Protein AF-A0A6G1DVQ6-F1 (afdb_monomer_lite)

Foldseek 3Di:
DPPPADAPDPQLVVLLVVLVCCCPPFFPDAPPCQCVPSDTSPNCPRRPFHFDADDDDVPDDDDRHGDRPPPPPPPDPRTGGDDD

Structure (mmCIF, N/CA/C/O backbone):
data_AF-A0A6G1DVQ6-F1
#
_entry.id   AF-A0A6G1DVQ6-F1
#
loop_
_atom_site.group_PDB
_atom_site.id
_atom_site.type_symbol
_atom_site.label_atom_id
_atom_site.label_alt_id
_atom_site.label_comp_id
_atom_site.label_asym_id
_atom_site.label_entity_id
_atom_site.label_seq_id
_atom_site.pdbx_PDB_ins_code
_atom_site.Cartn_x
_atom_site.Cartn_y
_atom_site.Cartn_z
_atom_site.occupancy
_atom_site.B_iso_or_equiv
_atom_site.auth_seq_id
_atom_site.auth_comp_id
_atom_site.auth_asym_id
_atom_site.auth_atom_id
_atom_site.pdbx_PDB_model_num
ATOM 1 N N . MET A 1 1 ? 4.221 -14.873 5.084 1.00 77.38 1 MET A N 1
ATOM 2 C CA . MET A 1 1 ? 3.989 -14.812 3.623 1.00 77.38 1 MET A CA 1
ATOM 3 C C . MET A 1 1 ? 3.447 -16.152 3.174 1.00 77.38 1 MET A C 1
ATOM 5 O O . MET A 1 1 ? 4.051 -17.149 3.550 1.00 77.38 1 MET A O 1
ATOM 9 N N . ASP A 1 2 ? 2.353 -16.198 2.410 1.00 86.69 2 ASP A N 1
ATOM 10 C CA . ASP A 1 2 ? 1.901 -17.451 1.786 1.00 86.69 2 ASP A CA 1
ATOM 11 C C . ASP A 1 2 ? 2.903 -17.852 0.677 1.00 86.69 2 ASP A C 1
ATOM 13 O O . ASP A 1 2 ? 3.154 -17.038 -0.219 1.00 86.69 2 ASP A O 1
ATOM 17 N N . PRO A 1 3 ? 3.485 -19.068 0.701 1.00 88.06 3 PRO A N 1
ATOM 18 C CA . PRO A 1 3 ? 4.417 -19.540 -0.329 1.00 88.06 3 PRO A CA 1
ATOM 19 C C . PRO A 1 3 ? 3.839 -19.564 -1.752 1.00 88.06 3 PRO A C 1
ATOM 21 O O . PRO A 1 3 ? 4.594 -19.634 -2.720 1.00 88.06 3 PRO A O 1
ATOM 24 N N . ARG A 1 4 ? 2.509 -19.520 -1.900 1.00 92.19 4 ARG A N 1
ATOM 25 C CA . ARG A 1 4 ? 1.823 -19.526 -3.201 1.00 92.19 4 ARG A CA 1
ATOM 26 C C . ARG A 1 4 ? 1.814 -18.161 -3.884 1.00 92.19 4 ARG A C 1
ATOM 28 O O . ARG A 1 4 ? 1.518 -18.087 -5.076 1.00 92.19 4 ARG A O 1
ATOM 35 N N . TRP A 1 5 ? 2.112 -17.080 -3.167 1.00 92.75 5 TRP A N 1
ATOM 36 C CA . TRP A 1 5 ? 2.092 -15.743 -3.748 1.00 92.75 5 TRP A CA 1
ATOM 37 C C . TRP A 1 5 ? 3.273 -15.513 -4.683 1.00 92.75 5 TRP A C 1
ATOM 39 O O . TRP A 1 5 ? 4.438 -15.667 -4.315 1.00 92.75 5 TRP A O 1
ATOM 49 N N . ARG A 1 6 ? 2.952 -15.097 -5.909 1.00 94.31 6 ARG A N 1
ATOM 50 C CA . ARG A 1 6 ? 3.927 -14.742 -6.936 1.00 94.31 6 ARG A CA 1
ATOM 51 C C . ARG A 1 6 ? 3.879 -13.245 -7.180 1.00 94.31 6 ARG A C 1
ATOM 53 O O . ARG A 1 6 ? 2.873 -12.729 -7.646 1.00 94.31 6 ARG A O 1
ATOM 60 N N . PHE A 1 7 ? 4.978 -12.568 -6.878 1.00 91.69 7 PHE A N 1
ATOM 61 C CA . PHE A 1 7 ? 5.146 -11.150 -7.176 1.00 91.69 7 PHE A CA 1
ATOM 62 C C . PHE A 1 7 ? 5.716 -10.982 -8.584 1.00 91.69 7 PHE A C 1
ATOM 64 O O . PHE A 1 7 ? 6.626 -11.713 -8.976 1.00 91.69 7 PHE A O 1
ATOM 71 N N . SER A 1 8 ? 5.223 -9.996 -9.334 1.00 90.12 8 SER A N 1
ATOM 72 C CA . SER A 1 8 ? 5.719 -9.716 -10.690 1.00 90.12 8 SER A CA 1
ATOM 73 C C . SER A 1 8 ? 7.115 -9.074 -10.703 1.00 90.12 8 SER A C 1
ATOM 75 O O . SER A 1 8 ? 7.801 -9.109 -11.723 1.00 90.12 8 SER A O 1
ATOM 77 N N . SER A 1 9 ? 7.573 -8.527 -9.570 1.00 88.56 9 SER A N 1
ATOM 78 C CA . SER A 1 9 ? 8.949 -8.061 -9.370 1.00 88.56 9 SER A CA 1
ATOM 79 C C . SER A 1 9 ? 9.399 -8.231 -7.915 1.00 88.56 9 SER A C 1
ATOM 81 O O . SER A 1 9 ? 8.577 -8.203 -6.996 1.00 88.56 9 SER A O 1
ATOM 83 N N . SER A 1 10 ? 10.713 -8.351 -7.685 1.00 90.69 10 SER A N 1
ATOM 84 C CA . SER A 1 10 ? 11.290 -8.352 -6.328 1.00 90.69 10 SER A CA 1
ATOM 85 C C . SER A 1 10 ? 10.931 -7.086 -5.551 1.00 90.69 10 SER A C 1
ATOM 87 O O . SER A 1 10 ? 10.635 -7.148 -4.367 1.00 90.69 10 SER A O 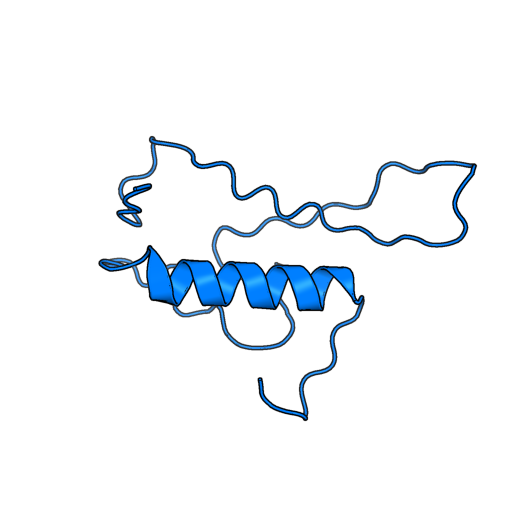1
ATOM 89 N N . ARG A 1 11 ? 10.841 -5.947 -6.239 1.00 86.81 11 ARG A N 1
ATOM 90 C CA . ARG A 1 11 ? 10.507 -4.661 -5.623 1.00 86.81 11 ARG A CA 1
ATOM 91 C C . ARG A 1 11 ? 9.063 -4.591 -5.128 1.00 86.81 11 ARG A C 1
ATOM 93 O O . ARG A 1 11 ? 8.817 -3.959 -4.110 1.00 86.81 11 ARG A O 1
ATOM 100 N N . LEU A 1 12 ? 8.118 -5.270 -5.787 1.00 91.25 12 LEU A N 1
ATOM 101 C CA . LEU A 1 12 ? 6.755 -5.410 -5.251 1.00 91.25 12 LEU A CA 1
ATOM 102 C C . LEU A 1 12 ? 6.708 -6.337 -4.040 1.00 91.25 12 LEU A C 1
ATOM 104 O O . LEU A 1 12 ? 5.951 -6.072 -3.113 1.00 91.25 12 LEU A O 1
ATOM 108 N N . ARG A 1 13 ? 7.532 -7.390 -4.013 1.00 93.19 13 ARG A N 1
ATOM 109 C CA . ARG A 1 13 ? 7.678 -8.226 -2.815 1.00 93.19 13 ARG A CA 1
ATOM 110 C C . ARG A 1 13 ? 8.205 -7.403 -1.638 1.00 93.19 13 ARG A C 1
ATOM 112 O O . ARG A 1 13 ? 7.674 -7.518 -0.539 1.00 93.19 13 ARG A O 1
ATOM 119 N N . ASP A 1 14 ? 9.209 -6.565 -1.869 1.00 91.88 14 ASP A N 1
ATOM 120 C CA . ASP A 1 14 ? 9.785 -5.711 -0.827 1.00 91.88 14 ASP A CA 1
ATOM 121 C C . ASP A 1 14 ? 8.789 -4.631 -0.374 1.00 91.88 14 ASP A C 1
ATOM 123 O O . ASP A 1 14 ? 8.621 -4.410 0.824 1.00 91.88 14 ASP A O 1
ATOM 127 N N . ALA A 1 15 ? 8.050 -4.028 -1.311 1.00 88.69 15 ALA A N 1
ATOM 128 C CA . ALA A 1 15 ? 6.961 -3.105 -0.994 1.00 88.69 15 ALA A CA 1
ATOM 129 C C . ALA A 1 15 ? 5.863 -3.782 -0.159 1.00 88.69 15 ALA A C 1
ATOM 131 O O . ALA A 1 15 ? 5.406 -3.206 0.824 1.00 88.69 15 ALA A O 1
ATOM 132 N N . TYR A 1 16 ? 5.482 -5.020 -0.494 1.00 93.94 16 TYR A N 1
ATOM 133 C CA . TYR A 1 16 ? 4.542 -5.803 0.308 1.00 93.94 16 TYR A CA 1
ATOM 134 C C . TYR A 1 16 ? 5.052 -5.973 1.743 1.00 93.94 16 TYR A C 1
ATOM 136 O O . TYR A 1 16 ? 4.299 -5.726 2.680 1.00 93.94 16 TYR A O 1
ATOM 144 N N . VAL A 1 17 ? 6.319 -6.371 1.928 1.00 94.19 17 VAL A N 1
ATOM 145 C CA . VAL A 1 17 ? 6.921 -6.527 3.266 1.00 94.19 17 VAL A CA 1
ATOM 146 C C . VAL A 1 17 ? 6.817 -5.218 4.047 1.00 94.19 17 VAL A C 1
ATOM 148 O O . VAL A 1 17 ? 6.288 -5.225 5.154 1.00 94.19 17 VAL A O 1
ATOM 151 N N . ALA 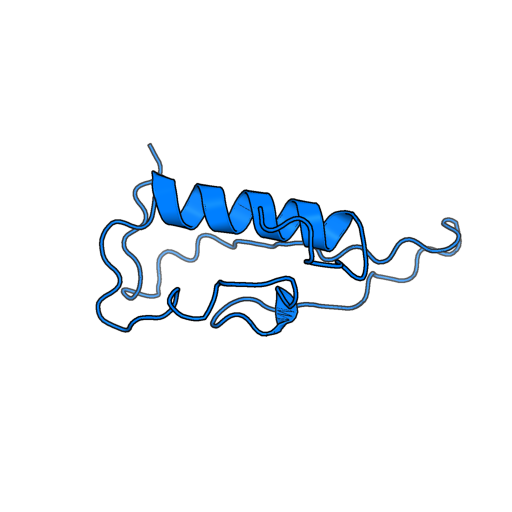A 1 18 ? 7.248 -4.103 3.453 1.00 90.19 18 ALA A N 1
ATOM 152 C CA . ALA A 1 18 ? 7.215 -2.794 4.101 1.00 90.19 18 ALA A CA 1
ATOM 153 C C . ALA A 1 18 ? 5.789 -2.373 4.499 1.00 90.19 18 ALA A C 1
ATOM 155 O O . ALA A 1 18 ? 5.578 -1.912 5.617 1.00 90.19 18 ALA A O 1
ATOM 156 N N . LEU A 1 19 ? 4.802 -2.578 3.620 1.00 91.31 19 LEU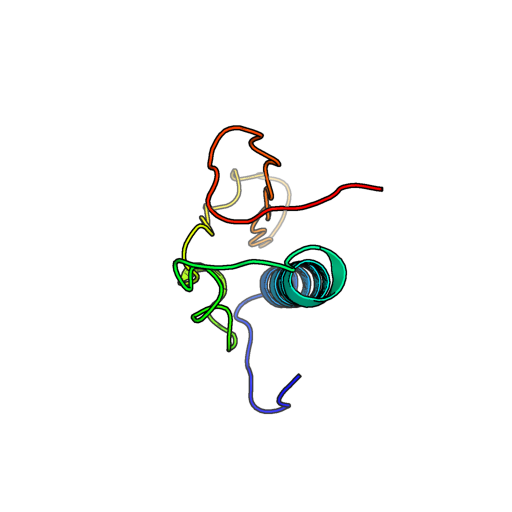 A N 1
ATOM 157 C CA . LEU A 1 19 ? 3.397 -2.261 3.896 1.00 91.31 19 LEU A CA 1
ATOM 158 C C . LEU A 1 19 ? 2.803 -3.138 5.002 1.00 91.31 19 LEU A C 1
ATOM 160 O O . LEU A 1 19 ? 2.038 -2.637 5.819 1.00 91.31 19 LEU A O 1
ATOM 164 N N . GLN A 1 20 ? 3.155 -4.425 5.062 1.00 93.81 20 GLN A N 1
ATOM 165 C CA . GLN A 1 20 ? 2.699 -5.290 6.153 1.00 93.81 20 GLN A CA 1
ATOM 166 C C . GLN A 1 20 ? 3.330 -4.907 7.488 1.00 93.81 20 GLN A C 1
ATOM 168 O O . GLN A 1 20 ? 2.620 -4.851 8.487 1.00 93.81 20 GLN A O 1
ATOM 173 N N . THR A 1 21 ? 4.632 -4.606 7.506 1.00 90.00 21 THR A N 1
ATOM 174 C CA . THR A 1 21 ? 5.295 -4.080 8.705 1.00 90.00 21 THR A CA 1
ATOM 175 C C . THR A 1 21 ? 4.629 -2.783 9.142 1.00 90.00 21 THR A C 1
ATOM 177 O O . THR A 1 21 ? 4.272 -2.639 10.302 1.00 90.00 21 THR A O 1
ATOM 180 N N . TRP A 1 22 ? 4.356 -1.866 8.214 1.00 86.44 22 TRP A N 1
ATOM 181 C CA . TRP A 1 22 ? 3.667 -0.622 8.538 1.00 86.44 22 TRP A CA 1
ATOM 182 C C . TRP A 1 22 ? 2.259 -0.860 9.107 1.00 86.44 22 TRP A C 1
ATOM 184 O O . TRP A 1 22 ? 1.903 -0.281 10.133 1.00 86.44 22 TRP A O 1
ATOM 194 N N . LYS A 1 23 ? 1.492 -1.769 8.491 1.00 87.38 23 LYS A N 1
ATOM 195 C CA . LYS A 1 23 ? 0.164 -2.183 8.959 1.00 87.38 23 LYS A CA 1
ATOM 196 C C . LYS A 1 23 ? 0.180 -2.778 10.367 1.00 87.38 23 LYS A C 1
ATOM 198 O O . LYS A 1 23 ? -0.776 -2.576 11.101 1.00 87.38 23 LYS A O 1
ATOM 203 N N . GLN A 1 24 ? 1.231 -3.503 10.741 1.00 88.50 24 GLN A N 1
ATOM 204 C CA . GLN A 1 24 ? 1.350 -4.126 12.063 1.00 88.50 24 GLN A CA 1
ATOM 205 C C . GLN A 1 24 ? 1.869 -3.157 13.128 1.00 88.50 24 GLN A C 1
ATOM 207 O O . GLN A 1 24 ? 1.340 -3.132 14.234 1.00 88.50 24 GLN A O 1
ATOM 212 N N . GLU A 1 25 ? 2.883 -2.362 12.791 1.00 85.69 25 GLU A N 1
ATOM 213 C CA . GLU A 1 25 ? 3.645 -1.584 13.773 1.00 85.69 25 GLU A CA 1
ATOM 214 C C . GLU A 1 25 ? 3.107 -0.161 13.974 1.00 85.69 25 GLU A C 1
ATOM 216 O O . GLU A 1 25 ? 3.276 0.411 15.046 1.00 85.69 25 GLU A O 1
ATOM 221 N N . ALA A 1 26 ? 2.463 0.437 12.963 1.00 81.12 26 ALA A N 1
ATOM 222 C CA . ALA A 1 26 ? 2.049 1.843 13.034 1.00 81.12 26 ALA A CA 1
ATOM 223 C C . ALA A 1 26 ? 0.548 2.080 12.846 1.00 81.12 26 ALA A C 1
ATOM 225 O O . ALA A 1 26 ? 0.082 3.171 13.163 1.00 81.12 26 ALA A O 1
ATOM 226 N N . ILE A 1 27 ? -0.208 1.110 12.321 1.00 80.38 27 ILE A N 1
ATOM 227 C CA . ILE A 1 27 ? -1.645 1.261 12.055 1.00 80.38 27 ILE A CA 1
ATOM 228 C C . ILE A 1 27 ? -2.439 0.611 13.188 1.00 80.38 27 ILE A C 1
ATOM 230 O O . ILE A 1 27 ? -2.716 -0.583 13.180 1.00 80.38 27 ILE A O 1
ATOM 234 N N . PHE A 1 28 ? -2.826 1.419 14.172 1.00 82.44 28 PHE A N 1
ATOM 235 C CA . PHE A 1 28 ? -3.605 0.962 15.332 1.00 82.44 28 PHE A CA 1
ATOM 236 C C . PHE A 1 28 ? -5.106 1.252 15.212 1.00 82.44 28 PHE A C 1
ATOM 238 O O . PHE A 1 28 ? -5.909 0.648 15.921 1.00 82.44 28 PHE A O 1
ATOM 245 N N . PHE A 1 29 ? -5.503 2.167 14.323 1.00 81.56 29 PHE A N 1
ATOM 246 C CA . PHE A 1 29 ? -6.904 2.520 14.106 1.00 81.56 29 PHE A CA 1
ATOM 247 C C . PHE A 1 29 ? -7.191 2.750 12.622 1.00 81.56 29 PHE A C 1
ATOM 249 O O . PHE A 1 29 ? -6.678 3.696 12.024 1.00 81.56 29 PHE A O 1
ATOM 256 N N . ASP A 1 30 ? -8.037 1.886 12.056 1.00 85.12 30 ASP A N 1
ATOM 257 C CA . ASP A 1 30 ? -8.473 1.914 10.655 1.00 85.12 30 ASP A CA 1
ATOM 258 C C . ASP A 1 30 ? -10.017 1.868 10.563 1.00 85.12 30 ASP A C 1
ATOM 260 O O . ASP A 1 30 ? -10.607 0.861 10.172 1.00 85.12 30 ASP A O 1
ATOM 264 N N . PRO A 1 31 ? -10.720 2.948 10.953 1.00 86.44 31 PRO A N 1
ATOM 265 C CA . PRO A 1 31 ? -12.183 2.977 11.046 1.00 86.44 31 PRO A CA 1
ATOM 266 C C . PRO A 1 31 ? -12.883 2.883 9.688 1.00 86.44 31 PRO A C 1
ATOM 268 O O . PRO A 1 31 ? -14.091 2.662 9.630 1.00 86.44 31 PRO A O 1
ATOM 271 N N . LYS A 1 32 ? -12.144 3.102 8.594 1.00 86.94 32 LYS A N 1
ATOM 272 C CA . LYS A 1 32 ? -12.663 3.023 7.226 1.00 86.94 32 LYS A CA 1
ATOM 273 C C . LYS A 1 32 ? -12.215 1.757 6.500 1.00 86.94 32 LYS A C 1
ATOM 275 O O . LYS A 1 32 ? -12.518 1.635 5.318 1.00 86.94 32 LYS A O 1
ATOM 280 N N . ASN A 1 33 ? -11.537 0.831 7.186 1.00 89.69 33 ASN A N 1
ATOM 281 C CA . ASN A 1 33 ? -11.017 -0.406 6.605 1.00 89.69 33 ASN A CA 1
ATOM 282 C C . ASN A 1 33 ? -10.164 -0.164 5.345 1.00 89.69 33 ASN A C 1
ATOM 284 O O . ASN A 1 33 ? -10.228 -0.940 4.393 1.00 89.69 33 ASN A O 1
ATOM 288 N N . LEU A 1 34 ? -9.370 0.911 5.317 1.00 87.81 34 LEU A N 1
ATOM 289 C CA . LEU A 1 34 ? -8.510 1.229 4.175 1.00 87.81 34 LEU A CA 1
ATOM 290 C C . LEU A 1 34 ? -7.424 0.183 3.947 1.00 87.81 34 LEU A C 1
ATOM 292 O O . LEU A 1 34 ? -6.975 0.004 2.827 1.00 87.81 34 LEU A O 1
ATOM 296 N N . THR A 1 35 ? -6.966 -0.478 5.003 1.00 91.75 35 THR A N 1
ATOM 297 C CA . THR A 1 35 ? -5.904 -1.484 4.918 1.00 91.75 35 THR A CA 1
ATOM 298 C C . THR A 1 35 ? -6.457 -2.898 4.762 1.00 91.75 35 THR A C 1
ATOM 300 O O . THR A 1 35 ? -5.693 -3.870 4.763 1.00 91.75 35 THR A O 1
ATOM 303 N N . ALA A 1 36 ? -7.782 -3.056 4.666 1.00 94.12 36 ALA A N 1
ATOM 304 C CA . ALA A 1 36 ? -8.428 -4.364 4.614 1.00 94.12 36 ALA A CA 1
ATOM 305 C C . ALA A 1 36 ? -8.057 -5.148 3.349 1.00 94.12 36 ALA A C 1
ATOM 307 O O . ALA A 1 36 ? -7.907 -6.367 3.409 1.00 94.12 36 ALA A O 1
ATOM 308 N N . ASP A 1 37 ? -7.843 -4.452 2.233 1.00 94.25 37 ASP A N 1
ATOM 309 C CA . ASP A 1 37 ? -7.436 -5.031 0.953 1.00 94.25 37 ASP A CA 1
ATOM 310 C C . ASP A 1 37 ? -5.915 -5.203 0.813 1.00 94.25 37 ASP A C 1
ATOM 312 O O . ASP A 1 37 ? -5.458 -5.722 -0.203 1.00 94.25 37 ASP A O 1
ATOM 316 N N . TRP A 1 38 ? -5.123 -4.855 1.838 1.00 94.38 38 TRP A N 1
ATOM 317 C CA . TRP A 1 38 ? -3.670 -5.057 1.854 1.00 94.38 38 TRP A CA 1
ATOM 318 C C . TRP A 1 38 ? -3.310 -6.525 2.116 1.00 94.38 38 TRP A C 1
ATOM 320 O O . TRP A 1 38 ? -2.650 -6.857 3.106 1.00 94.38 38 TRP A O 1
ATOM 330 N N . VAL A 1 39 ? -3.784 -7.423 1.256 1.00 95.06 39 VAL A N 1
ATOM 331 C CA . VAL A 1 39 ? -3.566 -8.869 1.322 1.00 95.06 39 VAL A CA 1
ATOM 332 C C . VAL A 1 39 ? -3.293 -9.404 -0.084 1.00 95.06 39 VAL A C 1
ATOM 334 O O . VAL A 1 39 ? -4.026 -9.116 -1.025 1.00 95.06 39 VAL A O 1
ATOM 337 N N . GLY A 1 40 ? -2.271 -10.252 -0.221 1.00 95.31 40 GLY A N 1
ATOM 338 C CA . GLY A 1 40 ? -1.919 -10.883 -1.495 1.00 95.31 40 GLY A CA 1
ATOM 339 C C . GLY A 1 40 ? -0.768 -10.211 -2.253 1.00 95.31 40 GLY A C 1
ATOM 340 O O . GLY A 1 40 ? -0.143 -9.275 -1.770 1.00 95.31 40 GLY A O 1
ATOM 341 N N . PRO A 1 41 ? -0.411 -10.719 -3.442 1.00 94.69 41 PRO A N 1
ATOM 342 C CA . PRO A 1 41 ? 0.734 -10.206 -4.194 1.00 94.69 41 PRO A CA 1
ATOM 343 C C . PRO A 1 41 ? 0.440 -8.925 -4.996 1.00 94.69 41 PRO A C 1
ATOM 345 O O . PRO A 1 41 ? 1.379 -8.275 -5.457 1.00 94.69 41 PRO A O 1
ATOM 348 N N . GLU A 1 42 ? -0.833 -8.554 -5.162 1.00 94.31 42 GLU A N 1
ATOM 349 C CA . GLU A 1 42 ? -1.287 -7.436 -6.004 1.00 94.31 42 GLU A CA 1
ATOM 350 C C . GLU A 1 42 ? -1.188 -6.080 -5.285 1.00 94.31 42 GLU A C 1
ATOM 352 O O . GLU A 1 42 ? -2.173 -5.372 -5.101 1.00 94.31 42 GLU A O 1
ATOM 357 N N . VAL A 1 43 ? 0.028 -5.700 -4.882 1.00 92.12 43 VAL A N 1
ATOM 358 C CA . VAL A 1 43 ? 0.308 -4.491 -4.077 1.00 92.12 43 VAL A CA 1
ATOM 359 C C . VAL A 1 43 ? -0.213 -3.200 -4.718 1.00 92.12 43 VAL A C 1
ATOM 361 O O . VAL A 1 43 ? -0.623 -2.282 -4.017 1.00 92.12 43 VAL A O 1
ATOM 364 N N . CYS A 1 44 ? -0.214 -3.113 -6.048 1.00 90.00 44 CYS A N 1
ATOM 365 C CA . CYS A 1 44 ? -0.699 -1.932 -6.764 1.00 90.00 44 CYS A CA 1
ATOM 366 C C . CYS A 1 44 ? -2.225 -1.763 -6.721 1.00 90.00 44 CYS A C 1
ATOM 368 O O . CYS A 1 44 ? -2.706 -0.689 -7.068 1.00 90.00 44 CYS A O 1
ATOM 370 N N . ASN A 1 45 ? -2.968 -2.802 -6.328 1.00 93.50 45 ASN A N 1
ATOM 371 C CA . ASN A 1 45 ? -4.424 -2.755 -6.189 1.00 93.50 45 ASN A CA 1
ATOM 372 C C . ASN A 1 45 ? -4.867 -2.375 -4.772 1.00 93.50 45 ASN A C 1
ATOM 374 O O . ASN A 1 45 ? -6.064 -2.297 -4.520 1.00 93.50 45 ASN A O 1
ATOM 378 N N . TYR A 1 46 ? -3.926 -2.170 -3.852 1.00 92.44 46 TYR A N 1
ATOM 379 C CA . TYR A 1 46 ? -4.234 -1.798 -2.480 1.00 92.44 46 TYR A CA 1
ATOM 380 C C . TYR A 1 46 ? -4.768 -0.374 -2.398 1.00 92.44 46 TYR A C 1
ATOM 382 O O . TYR A 1 46 ? -4.238 0.553 -3.017 1.00 92.44 46 TYR A O 1
ATOM 390 N N . THR A 1 47 ? -5.772 -0.178 -1.555 1.00 87.44 47 THR A N 1
ATOM 391 C CA . THR A 1 47 ? -6.369 1.125 -1.303 1.00 87.44 47 THR A CA 1
ATOM 392 C C . THR A 1 47 ? -5.310 2.086 -0.765 1.00 87.44 47 THR A C 1
ATOM 394 O O . THR A 1 47 ? -4.623 1.815 0.222 1.00 87.44 47 THR A O 1
ATOM 397 N N . GLY A 1 48 ? -5.157 3.224 -1.448 1.00 84.88 48 GLY A N 1
ATOM 398 C CA . GLY A 1 48 ? -4.176 4.260 -1.112 1.00 84.88 48 GLY A CA 1
ATOM 399 C C . GLY A 1 48 ? -2.752 4.015 -1.629 1.00 84.88 48 GLY A C 1
ATOM 400 O O . GLY A 1 48 ? -1.906 4.896 -1.467 1.00 84.88 48 GLY A O 1
ATOM 401 N N . VAL A 1 49 ? -2.470 2.880 -2.278 1.00 85.88 49 VAL A N 1
ATOM 402 C CA . VAL A 1 49 ? -1.171 2.596 -2.905 1.00 85.88 49 VAL A CA 1
ATOM 403 C C . VAL A 1 49 ? -1.237 2.925 -4.393 1.00 85.88 49 VAL A C 1
ATOM 405 O O . VAL A 1 49 ? -2.123 2.471 -5.108 1.00 85.88 49 VAL A O 1
ATOM 408 N N . PHE A 1 50 ? -0.268 3.701 -4.882 1.00 84.88 50 PHE A N 1
ATOM 409 C CA . PHE A 1 50 ? -0.188 4.085 -6.291 1.00 84.88 50 PHE A CA 1
ATOM 410 C C . PHE A 1 50 ? 1.127 3.619 -6.899 1.00 84.88 50 PHE A C 1
ATOM 412 O O . PHE A 1 50 ? 2.214 3.979 -6.448 1.00 84.88 50 PHE A O 1
ATOM 419 N N . CYS A 1 51 ? 1.014 2.835 -7.963 1.00 84.94 51 CYS A N 1
ATOM 420 C CA . CYS A 1 51 ? 2.141 2.356 -8.739 1.00 84.94 51 CYS A CA 1
ATOM 421 C C . CYS A 1 51 ? 2.359 3.221 -9.983 1.00 84.94 51 CYS A C 1
ATOM 423 O O . CYS A 1 51 ? 1.405 3.643 -10.632 1.00 84.94 51 CYS A O 1
ATOM 425 N N . ALA A 1 52 ? 3.621 3.442 -10.349 1.00 82.75 52 ALA A N 1
ATOM 426 C CA . ALA A 1 52 ? 3.998 4.160 -11.561 1.00 82.75 52 ALA A CA 1
ATOM 427 C C . ALA A 1 52 ? 5.091 3.392 -12.321 1.00 82.75 52 ALA A C 1
ATOM 429 O O . ALA A 1 52 ? 5.881 2.677 -11.692 1.00 82.75 52 ALA A O 1
ATOM 430 N N . PRO A 1 53 ? 5.166 3.536 -13.657 1.00 77.88 53 PRO A N 1
ATOM 431 C CA . PRO A 1 53 ? 6.317 3.076 -14.418 1.00 77.88 53 PRO A CA 1
ATOM 432 C C . PRO A 1 53 ? 7.591 3.743 -13.905 1.00 77.88 53 PRO A C 1
ATOM 434 O O . PRO A 1 53 ? 7.578 4.909 -13.504 1.00 77.88 53 PRO A O 1
ATOM 437 N N . LEU A 1 54 ? 8.709 3.024 -13.964 1.00 70.38 54 LEU A N 1
ATOM 438 C CA . LEU A 1 54 ? 9.993 3.658 -13.708 1.00 70.38 54 LEU A CA 1
ATOM 439 C C . LEU A 1 54 ? 10.287 4.721 -14.773 1.00 70.38 54 LEU A C 1
ATOM 441 O O . LEU A 1 54 ? 10.075 4.434 -15.956 1.00 70.38 54 LEU A O 1
ATOM 445 N N . PRO A 1 55 ? 10.846 5.892 -14.409 1.00 66.25 55 PRO A N 1
ATOM 446 C CA . PRO A 1 55 ? 11.544 6.724 -15.377 1.00 66.25 55 PRO A CA 1
ATOM 447 C C . PRO A 1 55 ? 12.559 5.873 -16.143 1.00 66.25 55 PRO A C 1
ATOM 449 O O . PRO A 1 55 ? 13.373 5.153 -15.563 1.00 66.25 55 PRO A O 1
ATOM 452 N N . TRP A 1 56 ? 12.449 5.927 -17.465 1.00 56.84 56 TRP A N 1
ATOM 453 C CA . TRP A 1 56 ? 13.321 5.223 -18.388 1.00 56.84 56 TRP A CA 1
ATOM 454 C C . TRP A 1 56 ? 14.765 5.706 -18.214 1.00 56.84 56 TRP A C 1
ATOM 456 O O . TRP A 1 56 ? 15.128 6.786 -18.676 1.00 56.84 56 TRP A O 1
ATOM 466 N N . ASP A 1 57 ? 15.596 4.901 -17.561 1.00 56.44 57 ASP A N 1
ATOM 467 C CA . ASP A 1 57 ? 17.041 5.092 -17.548 1.00 56.44 57 ASP A CA 1
ATOM 468 C C . ASP A 1 57 ? 17.643 4.260 -18.690 1.00 56.44 57 ASP A C 1
ATOM 470 O O . ASP A 1 57 ? 17.633 3.025 -18.643 1.00 56.44 57 ASP A O 1
ATOM 474 N N . ARG A 1 58 ? 18.169 4.932 -19.730 1.00 54.41 58 ARG A N 1
ATOM 475 C CA . ARG A 1 58 ? 18.817 4.298 -20.902 1.00 54.41 58 ARG A CA 1
ATOM 476 C C . ARG A 1 58 ? 20.008 3.408 -20.526 1.00 54.41 58 ARG A C 1
ATOM 478 O O . ARG A 1 58 ? 20.517 2.700 -21.392 1.00 54.41 58 ARG A O 1
ATOM 485 N N . THR A 1 59 ? 20.426 3.413 -19.264 1.00 62.31 59 THR A N 1
ATOM 486 C CA . THR A 1 59 ? 21.578 2.667 -18.764 1.00 62.31 59 THR A CA 1
ATOM 487 C C . THR A 1 59 ? 21.224 1.402 -17.982 1.00 62.31 59 THR A C 1
ATOM 489 O O . THR A 1 59 ? 22.118 0.602 -17.716 1.00 62.31 59 THR A O 1
ATOM 492 N N . SER A 1 60 ? 19.949 1.132 -17.667 1.00 54.81 60 SER A N 1
ATOM 493 C CA . SER A 1 60 ? 19.579 -0.106 -16.964 1.00 54.81 60 SER A CA 1
ATOM 494 C C . SER A 1 60 ? 18.655 -0.984 -17.807 1.00 54.81 60 SER A C 1
ATOM 496 O O . SER A 1 60 ? 17.481 -0.691 -18.036 1.00 54.81 60 SER A O 1
ATOM 498 N N . ARG A 1 61 ? 19.186 -2.123 -18.273 1.00 56.16 61 ARG A N 1
ATOM 499 C CA . ARG A 1 61 ? 18.348 -3.235 -18.728 1.00 56.16 61 ARG A CA 1
ATOM 500 C C . ARG A 1 61 ? 17.410 -3.608 -17.582 1.00 56.16 61 ARG A C 1
ATOM 502 O O . ARG A 1 61 ? 17.837 -4.196 -16.598 1.00 56.16 61 ARG A O 1
ATOM 509 N N . ARG A 1 62 ? 16.125 -3.309 -17.769 1.00 57.91 62 ARG A N 1
ATOM 510 C CA . ARG A 1 62 ? 14.997 -3.970 -17.105 1.00 57.91 62 ARG A CA 1
ATOM 511 C C . ARG A 1 62 ? 15.033 -3.906 -15.573 1.00 57.91 62 ARG A C 1
ATOM 513 O O . ARG A 1 62 ? 15.043 -4.926 -14.896 1.00 57.91 62 ARG A O 1
ATOM 520 N N . SER A 1 63 ? 14.936 -2.701 -15.030 1.00 45.19 63 SER A N 1
ATOM 521 C CA . SER A 1 63 ? 14.412 -2.523 -13.677 1.00 45.19 63 SER A CA 1
ATOM 522 C C . SER A 1 63 ? 12.966 -2.051 -13.807 1.00 45.19 63 SER A C 1
ATOM 524 O O . SER A 1 63 ? 12.726 -1.019 -14.417 1.00 45.19 63 SER A O 1
ATOM 526 N N . LEU A 1 64 ? 11.994 -2.799 -13.283 1.00 47.06 64 LEU A N 1
ATOM 527 C CA . LEU A 1 64 ? 10.670 -2.278 -12.931 1.00 47.06 64 LEU A CA 1
ATOM 528 C C . LEU A 1 64 ? 10.731 -1.971 -11.442 1.00 47.06 64 LEU A C 1
ATOM 530 O O . LEU A 1 64 ? 10.688 -2.888 -10.629 1.00 47.06 64 LEU A O 1
ATOM 534 N N . ALA A 1 65 ? 10.915 -0.706 -11.091 1.00 50.84 65 ALA A N 1
ATOM 535 C CA . ALA A 1 65 ? 10.930 -0.225 -9.725 1.00 50.84 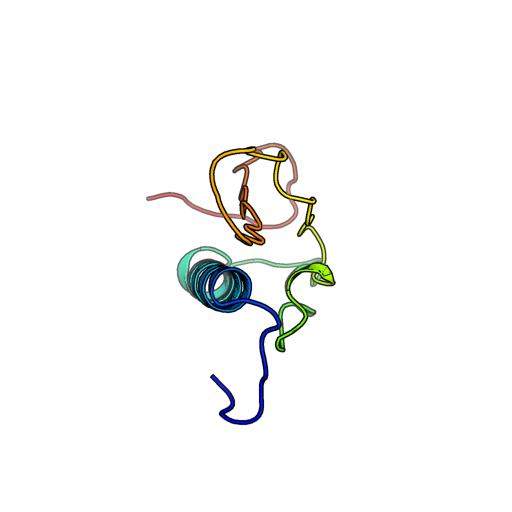65 ALA A CA 1
ATOM 536 C C . ALA A 1 65 ? 9.716 0.617 -9.431 1.00 50.84 65 ALA A C 1
ATOM 538 O O . ALA A 1 65 ? 9.624 1.795 -9.753 1.00 50.84 65 ALA A O 1
ATOM 539 N N . TYR A 1 66 ? 8.809 -0.020 -8.725 1.00 52.12 66 TYR A N 1
ATOM 540 C CA . TYR A 1 66 ? 7.842 0.681 -7.927 1.00 52.12 66 TYR A CA 1
ATOM 541 C C . TYR A 1 66 ? 8.616 1.422 -6.835 1.00 52.12 66 TYR A C 1
ATOM 543 O O . TYR A 1 66 ? 9.395 0.814 -6.100 1.00 52.12 66 TYR A O 1
ATOM 551 N N . SER A 1 67 ? 8.469 2.743 -6.795 1.00 44.62 67 SER A N 1
ATOM 552 C CA . SER A 1 67 ? 8.832 3.531 -5.624 1.00 44.62 67 SER A CA 1
ATOM 553 C C . SER A 1 67 ? 7.634 3.453 -4.683 1.00 44.62 67 SER A C 1
ATOM 555 O O . SER A 1 67 ? 6.590 4.016 -5.025 1.00 44.62 67 SER A O 1
ATOM 557 N N . PRO A 1 68 ? 7.709 2.739 -3.546 1.00 43.84 68 PRO A N 1
ATOM 558 C CA . PRO A 1 68 ? 6.663 2.803 -2.547 1.00 43.84 68 PRO A CA 1
ATOM 559 C C . PRO A 1 68 ? 6.857 4.133 -1.827 1.00 43.84 68 PRO A C 1
ATOM 561 O O . PRO A 1 68 ? 7.456 4.203 -0.757 1.00 43.84 68 PRO A O 1
ATOM 564 N N . ILE A 1 69 ? 6.421 5.227 -2.449 1.00 44.47 69 ILE A N 1
ATOM 565 C CA . ILE A 1 69 ? 6.338 6.489 -1.732 1.00 44.47 69 ILE A CA 1
ATOM 566 C C . ILE A 1 69 ? 5.157 6.344 -0.771 1.00 44.47 69 ILE A C 1
ATOM 568 O O . ILE A 1 69 ? 4.042 6.756 -1.075 1.00 44.47 69 ILE A O 1
ATOM 572 N N . ALA A 1 70 ? 5.414 5.773 0.406 1.00 41.03 70 ALA A N 1
ATOM 573 C CA . ALA A 1 70 ? 4.635 6.066 1.596 1.00 41.03 70 ALA A CA 1
ATOM 574 C C . ALA A 1 70 ? 4.957 7.520 1.959 1.00 41.03 70 ALA A C 1
ATOM 576 O O . ALA A 1 70 ? 5.830 7.825 2.767 1.00 41.03 70 ALA A O 1
ATOM 577 N N . ARG A 1 71 ? 4.328 8.458 1.249 1.00 43.91 71 ARG A N 1
ATOM 578 C CA . ARG A 1 71 ? 4.345 9.859 1.651 1.00 43.91 71 ARG A CA 1
ATOM 579 C C . ARG A 1 71 ? 3.538 9.879 2.945 1.00 43.91 71 ARG A C 1
ATOM 581 O O . ARG A 1 71 ? 2.328 9.686 2.895 1.00 43.91 71 ARG A O 1
ATOM 588 N N . CYS A 1 72 ? 4.195 10.080 4.087 1.00 41.88 72 CYS A N 1
ATOM 589 C CA . CYS A 1 72 ? 3.518 10.423 5.334 1.00 41.88 72 CYS A CA 1
ATOM 590 C C . CYS A 1 72 ? 2.834 11.782 5.131 1.00 41.88 72 CYS A C 1
ATOM 592 O O . CYS A 1 72 ? 3.380 12.827 5.473 1.00 41.88 72 CYS A O 1
ATOM 594 N N . THR A 1 73 ? 1.674 11.798 4.474 1.00 44.12 73 THR A N 1
ATOM 595 C CA . THR A 1 73 ? 0.856 12.998 4.370 1.00 44.12 73 THR A CA 1
ATOM 596 C C . THR A 1 73 ? 0.111 13.122 5.686 1.00 44.12 73 THR A C 1
ATOM 598 O O . THR A 1 73 ? -0.838 12.383 5.938 1.00 44.12 73 THR A O 1
ATOM 601 N N . THR A 1 74 ? 0.509 14.069 6.522 1.00 44.97 74 THR A N 1
ATOM 602 C CA . THR A 1 74 ? -0.193 14.449 7.757 1.00 44.97 74 THR A CA 1
ATOM 603 C C . THR A 1 74 ? -1.541 15.145 7.489 1.00 44.97 74 THR A C 1
ATOM 605 O O . THR A 1 74 ? -1.952 16.026 8.234 1.00 44.97 74 THR A O 1
ATOM 608 N N . SER A 1 75 ? -2.268 14.773 6.427 1.00 43.25 75 SER A N 1
ATOM 609 C CA . SER A 1 75 ? -3.555 15.393 6.079 1.00 43.25 75 SER A CA 1
ATOM 610 C C . SER A 1 75 ? -4.590 14.430 5.484 1.00 43.25 75 SER A C 1
ATOM 612 O O . SER A 1 75 ? -5.476 14.836 4.739 1.00 43.25 75 SER A O 1
ATOM 614 N N . THR A 1 76 ? -4.551 13.147 5.848 1.00 47.97 76 THR A N 1
ATOM 615 C CA . THR A 1 76 ? -5.789 12.354 5.832 1.00 47.97 76 THR A CA 1
ATOM 616 C C . THR A 1 76 ? -5.977 11.691 7.200 1.00 47.97 76 THR A C 1
ATOM 618 O O . THR A 1 76 ? -5.099 10.961 7.648 1.00 47.97 76 THR A O 1
ATOM 621 N N . PRO A 1 77 ? -7.095 11.939 7.907 1.00 44.03 77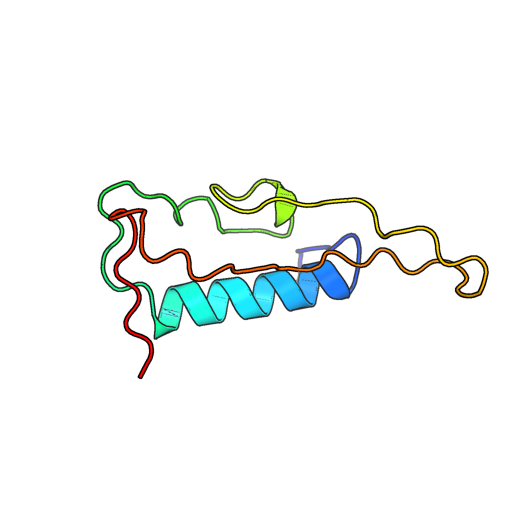 PRO A N 1
ATOM 622 C CA . PRO A 1 77 ? -7.330 11.461 9.276 1.00 44.03 77 PRO A CA 1
ATOM 623 C C . PRO A 1 77 ? -7.691 9.967 9.330 1.00 44.03 77 PRO A C 1
ATOM 625 O O . PRO A 1 77 ? -8.382 9.526 10.242 1.00 44.03 77 PRO A O 1
ATOM 628 N N . ILE A 1 78 ? -7.346 9.195 8.298 1.00 51.50 78 ILE A N 1
ATOM 629 C CA . ILE A 1 78 ? -7.988 7.901 8.050 1.00 51.50 78 ILE A CA 1
ATOM 630 C C . ILE A 1 78 ? -7.191 6.743 8.656 1.00 51.50 78 ILE A C 1
ATOM 632 O O . ILE A 1 78 ? -7.762 5.696 8.938 1.00 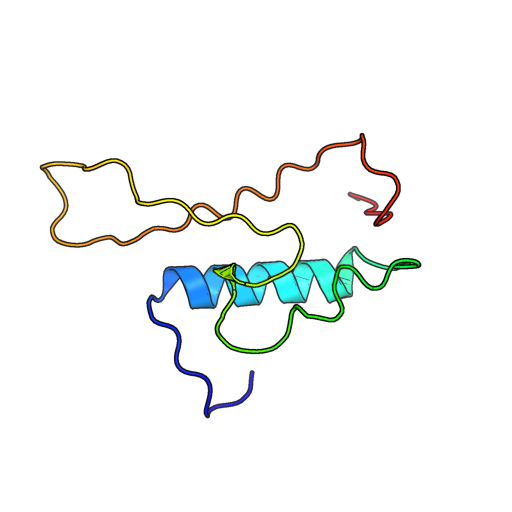51.50 78 ILE A O 1
ATOM 636 N N . VAL A 1 79 ? -5.909 6.961 8.944 1.00 53.47 79 VAL A N 1
ATOM 637 C CA . VAL A 1 79 ? -5.060 5.998 9.634 1.00 53.47 79 VAL A CA 1
ATOM 638 C C . VAL A 1 79 ? -4.173 6.788 10.584 1.00 53.47 79 VAL A C 1
ATOM 640 O O . VAL A 1 79 ? -3.321 7.554 10.133 1.00 53.47 79 VAL A O 1
ATOM 643 N N . TYR A 1 80 ? -4.392 6.692 11.894 1.00 53.03 80 TYR A N 1
ATOM 644 C CA . TYR A 1 80 ? -3.436 7.298 12.818 1.00 53.03 80 TYR A CA 1
ATOM 645 C C . TYR A 1 80 ? -2.148 6.473 12.745 1.00 53.03 80 TYR A C 1
ATOM 647 O O . TYR A 1 80 ? -2.153 5.301 13.105 1.00 53.03 80 TYR A O 1
ATOM 655 N N . ALA A 1 81 ? -1.077 7.081 12.236 1.00 49.53 81 ALA A N 1
ATOM 656 C CA . ALA A 1 81 ? 0.273 6.539 12.278 1.00 49.53 81 ALA A CA 1
ATOM 657 C C . ALA A 1 81 ? 1.091 7.403 13.240 1.00 49.53 81 ALA A C 1
ATOM 659 O O . ALA A 1 81 ? 1.283 8.596 13.002 1.00 49.53 81 ALA A O 1
ATOM 660 N N . VAL A 1 82 ? 1.538 6.816 14.348 1.00 41.66 82 VAL A N 1
ATOM 661 C CA . VAL A 1 82 ? 2.499 7.459 15.247 1.00 41.66 82 VAL A CA 1
ATOM 662 C C . VAL A 1 82 ? 3.881 7.074 14.735 1.00 41.66 82 VAL A C 1
ATOM 664 O O . VAL A 1 82 ? 4.266 5.912 14.810 1.00 41.66 82 VAL A O 1
ATOM 667 N N . CYS A 1 83 ? 4.614 8.035 14.175 1.00 40.53 83 CYS A N 1
ATOM 668 C CA . CYS A 1 83 ? 6.054 7.888 13.988 1.00 40.53 83 CYS A CA 1
ATOM 669 C C . CYS A 1 83 ? 6.713 8.175 15.342 1.00 40.53 83 CYS A C 1
ATOM 671 O O . CYS A 1 83 ? 6.669 9.316 15.803 1.00 40.53 83 CYS A O 1
ATOM 673 N N . SER A 1 84 ? 7.270 7.158 15.995 1.00 35.59 84 SER A N 1
ATOM 674 C CA . SER A 1 84 ? 8.191 7.312 17.131 1.00 35.59 84 SER A CA 1
ATOM 675 C C . SER A 1 84 ? 9.564 6.796 16.744 1.00 35.59 84 SER A C 1
ATOM 677 O O . SER A 1 84 ? 9.609 5.758 16.048 1.00 35.59 84 SER A O 1
#

InterPro domains:
  IPR051582 Leucine-rich repeat extensin-like regulator [PTHR32093] (2-62)

Sequence (84 aa):
MDPRWRFSSSRLRDAYVALQTWKQEAIFFDPKNLTADWVGPEVCNYTGVFCAPLPWDRTSRRSLAYSPIARCTTSTPIVYAVCS

pLDDT: mean 74.5, std 19.9, range [35.59, 95.31]

Radius of gyration: 14.26 Å; chains: 1; bounding box: 34×35×38 Å

Organism: NCBI:txid110450

Secondary structure (DSSP, 8-state):
--TT---SSHHHHHHHHHHHHHHHHTB---TT-TTTT--SS-GGGSTT----PPP--TT-TT-----------TT-TTS-B---